Protein AF-A0A9D7RTD5-F1 (afdb_monomer)

Foldseek 3Di:
DPPPPPPPPPVVVVLVVLLVLLVCCLVVVPPDLCLDPSVVVSLVSLVVVFPDCPLSVQLVVCNVVVDSVSSLSSSVVSCVRVVNPPPVDPPPD

Structure (mmCIF, N/CA/C/O backbone):
data_AF-A0A9D7RTD5-F1
#
_entry.id   AF-A0A9D7RTD5-F1
#
loop_
_atom_site.group_PDB
_atom_site.id
_atom_site.type_symbol
_atom_site.label_atom_id
_atom_site.label_alt_id
_atom_site.label_comp_id
_atom_site.label_asym_id
_atom_site.label_entity_id
_atom_site.label_seq_id
_atom_site.pdbx_PDB_ins_code
_atom_site.Cartn_x
_atom_site.Cartn_y
_atom_site.Cartn_z
_atom_site.occupancy
_atom_site.B_iso_or_equiv
_atom_site.auth_seq_id
_atom_site.auth_comp_id
_atom_site.auth_asym_id
_atom_site.auth_atom_id
_atom_site.pdbx_PDB_model_num
ATOM 1 N N . MET A 1 1 ? 2.382 -21.807 37.342 1.00 38.59 1 MET A N 1
ATOM 2 C CA . MET A 1 1 ? 1.317 -21.061 36.643 1.00 38.59 1 MET A CA 1
ATOM 3 C C . MET A 1 1 ? 1.991 -20.100 35.682 1.00 38.59 1 MET A C 1
ATOM 5 O O . MET A 1 1 ? 2.577 -19.123 36.128 1.00 38.59 1 MET A O 1
ATOM 9 N N . TRP A 1 2 ? 2.029 -20.435 34.394 1.00 46.03 2 TRP A N 1
ATOM 10 C CA . TRP A 1 2 ? 2.635 -19.595 33.359 1.00 46.03 2 TRP A CA 1
ATOM 11 C C . TRP A 1 2 ? 1.543 -18.663 32.838 1.00 46.03 2 TRP A C 1
ATOM 13 O O . TRP A 1 2 ? 0.823 -18.990 31.899 1.00 46.03 2 TRP A O 1
ATOM 23 N N . ASN A 1 3 ? 1.367 -17.521 33.500 1.00 42.12 3 ASN A N 1
ATOM 24 C CA . ASN A 1 3 ? 0.572 -16.436 32.938 1.00 42.12 3 ASN A CA 1
ATOM 25 C C . ASN A 1 3 ? 1.416 -15.752 31.860 1.00 42.12 3 ASN A C 1
ATOM 27 O O . ASN A 1 3 ? 1.976 -14.680 32.076 1.00 42.12 3 ASN A O 1
ATOM 31 N N . THR A 1 4 ? 1.524 -16.382 30.692 1.00 46.97 4 THR A N 1
ATOM 32 C CA . THR A 1 4 ? 1.954 -15.684 29.483 1.00 46.97 4 THR A CA 1
ATOM 33 C C . THR A 1 4 ? 0.750 -14.889 29.003 1.00 46.97 4 THR A C 1
ATOM 35 O O . THR A 1 4 ? 0.026 -15.314 28.109 1.00 46.97 4 THR A O 1
ATOM 38 N N . THR A 1 5 ? 0.469 -13.767 29.668 1.00 50.53 5 THR A N 1
ATOM 39 C CA . THR A 1 5 ? -0.490 -12.781 29.172 1.00 50.53 5 THR A CA 1
ATOM 40 C C . THR A 1 5 ? -0.036 -12.432 27.756 1.00 50.53 5 THR A C 1
ATOM 42 O O . THR A 1 5 ? 1.088 -11.936 27.619 1.00 50.53 5 THR A O 1
ATOM 45 N N . PRO A 1 6 ? -0.816 -12.725 26.700 1.00 52.62 6 PRO A N 1
ATOM 46 C CA . PRO A 1 6 ? -0.452 -12.298 25.363 1.00 52.62 6 PRO A CA 1
ATOM 47 C C . PRO A 1 6 ? -0.411 -10.778 25.424 1.00 52.62 6 PRO A C 1
ATOM 49 O O . PRO A 1 6 ? -1.446 -10.130 25.581 1.00 52.62 6 PRO A O 1
ATOM 52 N N . LYS A 1 7 ? 0.801 -10.207 25.420 1.00 53.59 7 LYS A N 1
ATOM 53 C CA . LYS A 1 7 ? 0.970 -8.765 25.274 1.00 53.59 7 LYS A CA 1
ATOM 54 C C . LYS A 1 7 ? 0.161 -8.404 24.030 1.00 53.59 7 LYS A C 1
ATOM 56 O O . LYS A 1 7 ? 0.448 -8.982 22.981 1.00 53.59 7 LYS A O 1
ATOM 61 N N . PRO A 1 8 ? -0.871 -7.550 24.1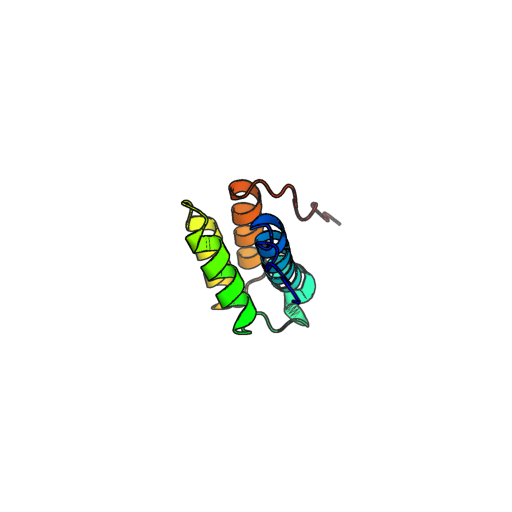32 1.00 51.34 8 PRO A N 1
ATOM 62 C CA . PRO A 1 8 ? -1.573 -7.099 22.948 1.00 51.34 8 PRO A CA 1
ATOM 63 C C . PRO A 1 8 ? -0.511 -6.427 22.092 1.00 51.34 8 PRO A C 1
ATOM 65 O O . PRO A 1 8 ? 0.056 -5.415 22.505 1.00 51.34 8 PRO A O 1
ATOM 68 N N . VAL A 1 9 ? -0.162 -7.059 20.971 1.00 55.53 9 VAL A N 1
ATOM 69 C CA . VAL A 1 9 ? 0.798 -6.494 20.029 1.00 55.53 9 VAL A CA 1
ATOM 70 C C . VAL A 1 9 ? 0.230 -5.124 19.681 1.00 55.53 9 VAL A C 1
ATOM 72 O O . VAL A 1 9 ? -0.930 -5.049 19.250 1.00 55.53 9 VAL A O 1
ATOM 75 N N . PRO A 1 10 ? 0.936 -4.028 19.989 1.00 62.00 10 PRO A N 1
ATOM 76 C CA . PRO A 1 10 ? 0.390 -2.710 19.753 1.00 62.00 10 PRO A CA 1
ATOM 77 C C . PRO A 1 10 ? 0.093 -2.622 18.259 1.00 62.00 10 PRO A C 1
ATOM 79 O O . PRO A 1 10 ? 0.955 -2.903 17.433 1.00 62.00 10 PRO A O 1
ATOM 82 N N . ARG A 1 11 ? -1.145 -2.250 17.908 1.00 66.56 11 ARG A N 1
ATOM 83 C CA . ARG A 1 11 ? -1.617 -2.127 16.511 1.00 66.56 11 ARG A CA 1
ATOM 84 C C . ARG A 1 11 ? -0.632 -1.378 15.608 1.00 66.56 11 ARG A C 1
ATOM 86 O O . ARG A 1 11 ? -0.573 -1.630 14.414 1.00 66.56 11 ARG A O 1
ATOM 93 N N . ARG A 1 12 ? 0.160 -0.487 16.202 1.00 69.56 12 ARG A N 1
ATOM 94 C CA . ARG A 1 12 ? 1.249 0.233 15.555 1.00 69.56 12 ARG A CA 1
ATOM 95 C C . ARG A 1 12 ? 2.328 -0.686 14.966 1.00 69.56 12 ARG A C 1
ATOM 97 O O . ARG A 1 12 ? 2.602 -0.535 13.788 1.00 69.56 12 ARG A O 1
ATOM 104 N N . GLU A 1 13 ? 2.835 -1.676 15.705 1.00 72.50 13 GLU A N 1
ATOM 105 C CA . GLU A 1 13 ? 3.850 -2.623 15.199 1.00 72.50 13 GLU A CA 1
ATOM 106 C C . GLU A 1 13 ? 3.310 -3.468 14.034 1.00 72.50 13 GLU A C 1
ATOM 108 O O . GLU A 1 13 ? 4.015 -3.740 13.065 1.00 72.50 13 GLU A O 1
ATOM 113 N N . ILE A 1 14 ? 2.029 -3.848 14.095 1.00 77.62 14 ILE A N 1
ATOM 114 C CA . ILE A 1 14 ? 1.352 -4.572 13.009 1.00 77.62 14 ILE A CA 1
ATOM 115 C C . ILE A 1 14 ? 1.253 -3.686 11.759 1.00 77.62 14 ILE A C 1
ATOM 117 O O . ILE A 1 14 ? 1.535 -4.133 10.648 1.00 77.62 14 ILE A O 1
ATOM 121 N N . ASN A 1 15 ? 0.890 -2.415 11.937 1.00 81.31 15 ASN A N 1
ATOM 122 C CA . ASN A 1 15 ? 0.793 -1.462 10.835 1.00 81.31 15 ASN A CA 1
ATOM 123 C C . ASN A 1 15 ? 2.166 -1.141 10.237 1.00 81.31 15 ASN A C 1
ATOM 125 O O . ASN A 1 15 ? 2.270 -1.040 9.021 1.00 81.31 15 ASN A O 1
ATOM 129 N N . GLU A 1 16 ? 3.212 -1.041 11.060 1.00 81.62 16 GLU A N 1
ATOM 130 C CA . GLU A 1 16 ? 4.602 -0.887 10.615 1.00 81.62 16 GLU A CA 1
ATOM 131 C C . GLU A 1 16 ? 5.056 -2.089 9.784 1.00 81.62 16 GLU A C 1
ATOM 133 O O . GLU A 1 16 ? 5.639 -1.916 8.716 1.00 81.62 16 GLU A O 1
ATOM 138 N N . HIS A 1 17 ? 4.723 -3.307 10.219 1.00 84.50 17 HIS A N 1
ATOM 139 C CA . HIS A 1 17 ? 5.023 -4.521 9.466 1.00 84.50 17 HIS A CA 1
ATOM 140 C C . HIS A 1 17 ? 4.329 -4.535 8.095 1.00 84.50 17 HIS A C 1
ATOM 142 O O . HIS A 1 17 ? 4.973 -4.784 7.076 1.00 84.50 17 HIS A O 1
ATOM 148 N N . TYR A 1 18 ? 3.033 -4.214 8.045 1.00 85.94 18 TYR A N 1
ATOM 149 C CA . TYR A 1 18 ? 2.291 -4.165 6.784 1.00 85.94 18 TYR A CA 1
ATOM 150 C C . TYR A 1 18 ? 2.733 -3.014 5.874 1.00 85.94 18 TYR A C 1
ATOM 152 O O . TYR A 1 18 ? 2.841 -3.210 4.665 1.00 85.94 18 TYR A O 1
ATOM 160 N N . MET A 1 19 ? 3.049 -1.841 6.431 1.00 84.75 19 MET A N 1
ATOM 161 C CA . MET A 1 19 ? 3.655 -0.741 5.675 1.00 84.75 19 MET A CA 1
ATOM 162 C C . MET A 1 19 ? 5.004 -1.163 5.086 1.00 84.75 19 MET A C 1
ATOM 164 O O . MET A 1 19 ? 5.251 -0.887 3.918 1.00 84.75 19 MET A O 1
ATOM 168 N N . GLY A 1 20 ? 5.828 -1.898 5.840 1.00 85.06 20 GLY A N 1
ATOM 169 C CA . GLY A 1 20 ? 7.089 -2.458 5.353 1.00 85.06 20 GLY A CA 1
ATOM 170 C C . GLY A 1 20 ? 6.906 -3.400 4.161 1.00 85.06 20 GLY A C 1
ATOM 171 O O . GLY A 1 20 ? 7.638 -3.286 3.184 1.00 85.06 20 GLY A O 1
ATOM 172 N N . ILE A 1 21 ? 5.885 -4.263 4.184 1.00 86.19 21 ILE A N 1
ATOM 173 C CA . ILE A 1 21 ? 5.547 -5.141 3.048 1.00 86.19 21 ILE A CA 1
ATOM 174 C C . ILE A 1 21 ? 5.148 -4.321 1.815 1.00 86.19 21 ILE A C 1
ATOM 176 O O . ILE A 1 21 ? 5.626 -4.594 0.714 1.00 86.19 21 ILE A O 1
ATOM 180 N N . LEU A 1 22 ? 4.288 -3.308 1.982 1.00 85.62 22 LEU A N 1
ATOM 181 C CA . LEU A 1 22 ? 3.895 -2.437 0.870 1.00 85.62 22 LEU A CA 1
ATOM 182 C C . LEU A 1 22 ? 5.092 -1.656 0.318 1.00 85.62 22 LEU A C 1
ATOM 184 O O . LEU A 1 22 ? 5.215 -1.512 -0.894 1.00 85.62 22 LEU A O 1
ATOM 188 N N . ARG A 1 23 ? 5.986 -1.191 1.194 1.00 85.75 23 ARG A N 1
ATOM 189 C CA . ARG A 1 23 ? 7.221 -0.504 0.823 1.00 85.75 23 ARG A CA 1
ATOM 190 C C . ARG A 1 23 ? 8.138 -1.409 0.009 1.00 85.75 23 ARG A C 1
ATOM 192 O O . ARG A 1 23 ? 8.576 -0.996 -1.057 1.00 85.75 23 ARG A O 1
ATOM 199 N N . GLN A 1 24 ? 8.364 -2.642 0.462 1.00 84.25 24 GLN A N 1
ATOM 200 C CA . GLN A 1 24 ? 9.166 -3.630 -0.263 1.00 84.25 24 GLN A CA 1
ATOM 201 C C . GLN A 1 24 ? 8.569 -3.929 -1.641 1.00 84.25 24 GLN A C 1
ATOM 203 O O . GLN A 1 24 ? 9.295 -3.979 -2.624 1.00 84.25 24 GLN A O 1
ATOM 208 N N . 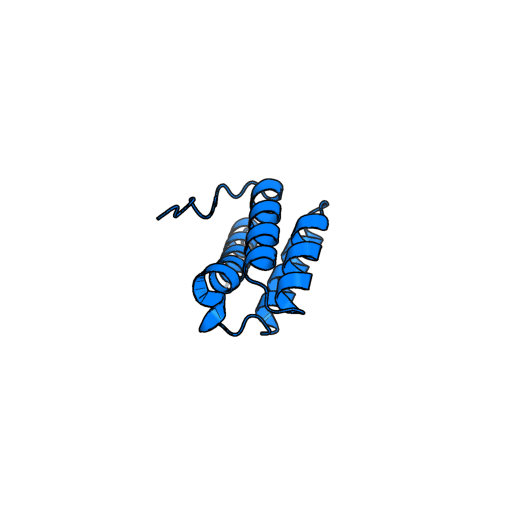ALA A 1 25 ? 7.240 -4.039 -1.736 1.00 83.06 25 ALA A N 1
ATOM 209 C CA . ALA A 1 25 ? 6.557 -4.224 -3.014 1.00 83.06 25 ALA A CA 1
ATOM 210 C C . ALA A 1 25 ? 6.732 -3.032 -3.974 1.00 83.06 25 ALA A C 1
ATOM 212 O O . ALA A 1 25 ? 6.680 -3.212 -5.188 1.00 83.06 25 ALA A O 1
ATOM 213 N N . VAL A 1 26 ? 6.936 -1.820 -3.449 1.00 83.56 26 VAL A N 1
ATOM 214 C CA . VAL A 1 26 ? 7.277 -0.641 -4.253 1.00 83.56 26 VAL A CA 1
ATOM 215 C C . VAL A 1 26 ? 8.767 -0.671 -4.600 1.00 83.56 26 VAL A C 1
ATOM 217 O O . VAL A 1 26 ? 9.099 -0.790 -5.773 1.00 83.56 26 VAL A O 1
ATOM 220 N N . GLU A 1 27 ? 9.662 -0.594 -3.611 1.00 82.25 27 GLU A N 1
ATOM 221 C CA . GLU A 1 27 ? 11.119 -0.477 -3.812 1.00 82.25 27 GLU A CA 1
ATOM 222 C C . GLU A 1 27 ? 11.704 -1.627 -4.640 1.00 82.25 27 GLU A C 1
ATOM 224 O O . GLU A 1 27 ? 12.585 -1.402 -5.465 1.00 82.25 27 GLU A O 1
ATOM 229 N N . ASP A 1 28 ? 11.171 -2.832 -4.464 1.00 76.50 28 ASP A N 1
ATOM 230 C CA . ASP A 1 28 ? 11.698 -4.061 -5.041 1.00 76.50 28 ASP A CA 1
ATOM 231 C C . ASP A 1 28 ? 10.719 -4.671 -6.061 1.00 76.50 28 ASP A C 1
ATOM 233 O O . ASP A 1 28 ? 10.685 -5.873 -6.266 1.00 76.50 28 ASP A O 1
ATOM 237 N N . CYS A 1 29 ? 9.912 -3.853 -6.748 1.00 67.38 29 CYS A N 1
ATOM 238 C CA . CYS A 1 29 ? 8.846 -4.297 -7.667 1.00 67.38 29 CYS A CA 1
ATOM 239 C C . CYS A 1 29 ? 9.292 -5.289 -8.776 1.00 67.38 29 CYS A C 1
ATOM 241 O O . CYS A 1 29 ? 8.448 -5.914 -9.423 1.00 67.38 29 CYS A O 1
ATOM 243 N N . HIS A 1 30 ? 10.597 -5.404 -9.042 1.00 65.25 30 HIS A N 1
ATOM 244 C CA . HIS A 1 30 ? 11.172 -6.259 -10.083 1.00 65.25 30 HIS A CA 1
ATOM 245 C C . HIS A 1 30 ? 11.670 -7.626 -9.571 1.00 65.25 30 HIS A C 1
ATOM 247 O O . HIS A 1 30 ? 11.692 -8.583 -10.344 1.00 65.25 30 HIS A O 1
ATOM 253 N N . GLU A 1 31 ? 12.066 -7.719 -8.299 1.00 62.78 31 GLU A N 1
ATOM 254 C CA . GLU A 1 31 ? 12.576 -8.943 -7.653 1.00 62.78 31 GLU A CA 1
ATOM 255 C C . GLU A 1 31 ? 11.574 -9.494 -6.622 1.00 62.78 31 GLU A C 1
ATOM 257 O O . GLU A 1 31 ? 11.428 -10.709 -6.461 1.00 62.78 31 GLU A O 1
ATOM 262 N N . PHE A 1 32 ? 10.799 -8.613 -5.997 1.00 68.06 32 PHE A N 1
ATOM 263 C CA . PHE A 1 32 ? 9.694 -8.929 -5.117 1.00 68.06 32 PHE A CA 1
ATOM 264 C C . PHE A 1 32 ? 8.429 -9.219 -5.917 1.00 68.06 32 PHE A C 1
ATOM 266 O O . PHE A 1 32 ? 7.898 -8.372 -6.637 1.00 68.06 32 PHE A O 1
ATOM 273 N N . ASP A 1 33 ? 7.900 -10.430 -5.755 1.00 69.88 33 ASP A N 1
ATOM 274 C CA . ASP A 1 33 ? 6.638 -10.809 -6.378 1.00 69.88 33 ASP A CA 1
ATOM 275 C C . ASP A 1 33 ? 5.488 -10.035 -5.711 1.00 69.88 33 ASP A C 1
ATOM 277 O O . ASP A 1 33 ? 4.942 -10.417 -4.674 1.00 69.88 33 ASP A O 1
ATOM 281 N N . ILE A 1 34 ? 5.148 -8.892 -6.311 1.00 70.94 34 ILE A N 1
ATOM 282 C CA . ILE A 1 34 ? 4.113 -7.971 -5.834 1.00 70.94 34 ILE A CA 1
ATOM 283 C C . ILE A 1 34 ? 2.719 -8.616 -5.814 1.00 70.94 34 ILE A C 1
ATOM 285 O O . ILE A 1 34 ? 1.815 -8.127 -5.144 1.00 70.94 34 ILE A O 1
ATOM 289 N N . ARG A 1 35 ? 2.517 -9.732 -6.528 1.00 73.81 35 ARG A N 1
ATOM 290 C CA . ARG A 1 35 ? 1.234 -10.447 -6.586 1.00 73.81 35 ARG A CA 1
ATOM 291 C C . ARG A 1 35 ? 1.070 -11.463 -5.465 1.00 73.81 35 ARG A C 1
ATOM 293 O O . ARG A 1 35 ? 0.067 -12.179 -5.426 1.00 73.81 35 ARG A O 1
ATOM 300 N N . GLN A 1 36 ? 2.014 -11.522 -4.535 1.00 79.38 36 GLN A N 1
ATOM 301 C CA . GLN A 1 36 ? 1.898 -12.402 -3.393 1.00 79.38 36 GLN A CA 1
ATOM 302 C C . GLN A 1 36 ? 0.707 -12.038 -2.508 1.00 79.38 36 GLN A C 1
ATOM 304 O O . GLN A 1 36 ? 0.411 -10.873 -2.233 1.00 79.38 36 GLN A O 1
ATOM 309 N N . ALA A 1 37 ? 0.038 -13.078 -2.005 1.00 79.25 37 ALA A N 1
ATOM 310 C CA . ALA A 1 37 ? -1.141 -12.954 -1.153 1.00 79.25 37 ALA A CA 1
ATOM 311 C C . ALA A 1 37 ? -0.897 -12.069 0.082 1.00 79.2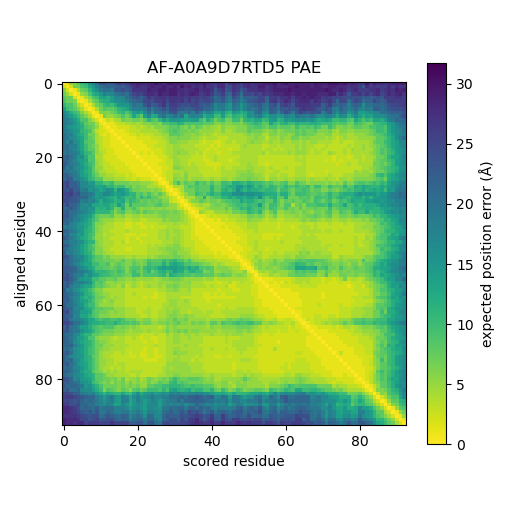5 37 ALA A C 1
ATOM 313 O O . ALA A 1 37 ? -1.810 -11.378 0.528 1.00 79.25 37 ALA A O 1
ATOM 314 N N . HIS A 1 38 ? 0.335 -12.027 0.597 1.00 82.31 38 HIS A N 1
ATOM 315 C CA . HIS A 1 38 ? 0.681 -11.189 1.742 1.00 82.31 38 HIS A CA 1
ATOM 316 C C . HIS A 1 38 ? 0.629 -9.681 1.437 1.00 82.31 38 HIS A C 1
ATOM 318 O O . HIS A 1 38 ? 0.336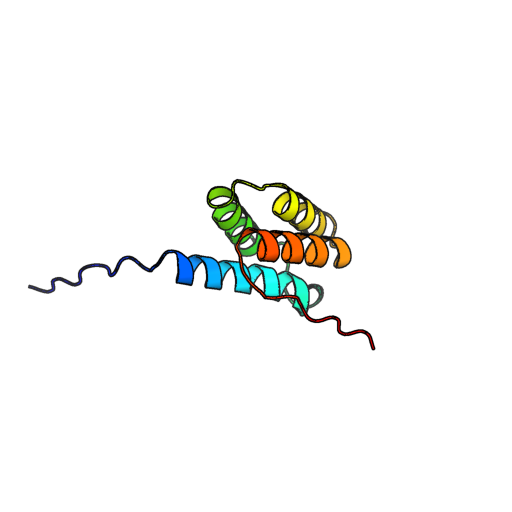 -8.910 2.345 1.00 82.31 38 HIS A O 1
ATOM 324 N N . VAL A 1 39 ? 0.848 -9.247 0.187 1.00 85.56 39 VAL A N 1
ATOM 325 C CA . VAL A 1 39 ? 0.752 -7.826 -0.203 1.00 85.56 39 VAL A CA 1
ATOM 326 C C . VAL A 1 39 ? -0.708 -7.393 -0.198 1.00 85.56 39 VAL A C 1
ATOM 328 O O . VAL A 1 39 ? -1.054 -6.362 0.374 1.00 85.56 39 VAL A O 1
ATOM 331 N N . TYR A 1 40 ? -1.585 -8.222 -0.767 1.00 85.19 40 TYR A N 1
ATOM 332 C CA . TYR A 1 40 ? -3.028 -7.995 -0.725 1.00 85.19 40 TYR A CA 1
ATOM 333 C C . TYR A 1 40 ? -3.572 -8.041 0.703 1.00 85.19 40 TYR A C 1
ATOM 335 O O . TYR A 1 40 ? -4.399 -7.209 1.057 1.00 85.19 40 TYR A O 1
ATOM 343 N N . GLN A 1 41 ? -3.081 -8.961 1.536 1.00 86.00 41 GLN A N 1
ATOM 344 C CA . GLN A 1 41 ? -3.464 -9.039 2.943 1.00 86.00 41 GLN A CA 1
ATOM 345 C C . GLN A 1 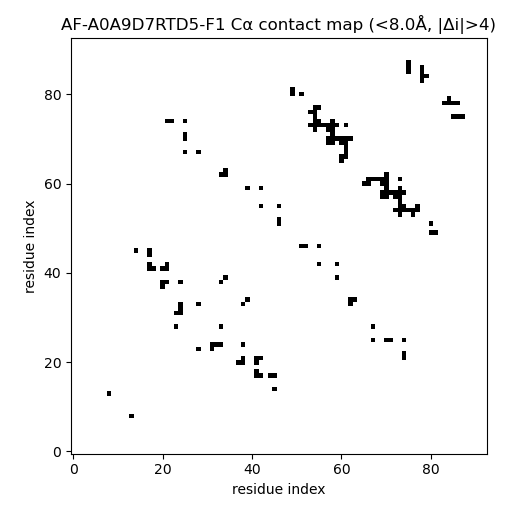41 ? -3.004 -7.804 3.730 1.00 86.00 41 GLN A C 1
ATOM 347 O O . GLN A 1 41 ? -3.778 -7.260 4.513 1.00 86.00 41 GLN A O 1
ATOM 352 N N . ALA A 1 42 ? -1.778 -7.325 3.496 1.00 86.69 42 ALA A N 1
ATOM 353 C CA . ALA A 1 42 ? -1.281 -6.085 4.087 1.00 86.69 42 ALA A CA 1
ATOM 354 C C . ALA A 1 42 ? -2.154 -4.890 3.687 1.00 86.69 42 ALA A C 1
ATOM 356 O O . ALA A 1 42 ? -2.523 -4.073 4.530 1.00 86.69 42 ALA A O 1
ATOM 357 N N . LEU A 1 43 ? -2.524 -4.824 2.407 1.00 87.25 43 LEU A N 1
ATOM 358 C CA . LEU A 1 43 ? -3.394 -3.788 1.872 1.00 87.25 43 LEU A CA 1
ATOM 359 C C . LEU A 1 43 ? -4.777 -3.800 2.539 1.00 87.25 43 LEU A C 1
ATOM 361 O O . LEU A 1 43 ? -5.256 -2.748 2.950 1.00 87.25 43 LEU A O 1
ATOM 365 N N . ASP A 1 44 ? -5.392 -4.977 2.666 1.00 87.19 44 ASP A N 1
ATOM 366 C CA . ASP A 1 44 ? -6.727 -5.151 3.246 1.00 87.19 44 ASP A CA 1
ATOM 367 C C . ASP A 1 44 ? -6.735 -4.789 4.741 1.00 87.19 44 ASP A C 1
ATOM 369 O O . ASP A 1 44 ? -7.510 -3.932 5.162 1.00 87.19 44 ASP A O 1
ATOM 373 N N . CYS A 1 45 ? -5.769 -5.301 5.516 1.00 85.81 45 CYS A N 1
ATOM 374 C CA . CYS A 1 45 ? -5.620 -4.972 6.938 1.00 85.81 45 CYS A CA 1
ATOM 375 C C . CYS A 1 45 ? -5.400 -3.473 7.192 1.00 85.81 45 CYS A C 1
ATOM 377 O O . CYS A 1 45 ? -5.877 -2.925 8.191 1.00 85.81 45 CYS A O 1
ATOM 379 N N . LEU A 1 46 ? -4.648 -2.794 6.323 1.00 83.56 46 LEU A N 1
ATOM 380 C CA . LEU A 1 46 ? -4.431 -1.352 6.427 1.00 83.56 46 LEU A CA 1
ATOM 381 C C . LEU A 1 46 ? -5.670 -0.564 5.962 1.00 83.56 46 LEU A C 1
ATOM 383 O O . LEU A 1 46 ? -5.992 0.471 6.550 1.00 83.56 46 LEU A O 1
ATOM 387 N N . GLN A 1 47 ? -6.398 -1.056 4.957 1.00 85.69 47 GLN A N 1
ATOM 388 C CA . GLN A 1 47 ? -7.636 -0.445 4.477 1.00 85.69 47 GLN A CA 1
ATOM 389 C C . GLN A 1 47 ? -8.754 -0.527 5.522 1.00 85.69 47 GLN A C 1
ATOM 391 O O . GLN A 1 47 ? -9.442 0.466 5.733 1.00 85.69 47 GLN A O 1
ATOM 396 N N . GLU A 1 48 ? -8.915 -1.650 6.225 1.00 83.38 48 GLU A N 1
ATOM 397 C CA . GLU A 1 48 ? -9.906 -1.791 7.306 1.00 83.38 48 GLU A CA 1
ATOM 398 C C . GLU A 1 48 ? -9.705 -0.766 8.436 1.00 83.38 48 GLU A C 1
ATOM 400 O O . GLU A 1 48 ? -10.654 -0.358 9.106 1.00 83.38 48 GLU A O 1
ATOM 405 N N . GLN A 1 49 ? -8.464 -0.321 8.638 1.00 76.31 49 GLN A N 1
ATOM 406 C CA . GLN A 1 49 ? -8.101 0.658 9.663 1.00 76.31 49 GLN A CA 1
ATOM 407 C C . GLN A 1 49 ? -8.163 2.108 9.169 1.00 76.31 49 GLN A C 1
ATOM 409 O O . GLN A 1 49 ? -8.060 3.033 9.977 1.00 76.31 49 GLN A O 1
ATOM 414 N N . SER A 1 50 ? -8.327 2.322 7.863 1.00 72.81 50 SER A N 1
ATOM 415 C CA . SER A 1 50 ? -8.300 3.643 7.246 1.00 72.81 50 SER A CA 1
ATOM 416 C C . SER A 1 50 ? -9.647 3.983 6.622 1.00 72.81 50 SER A C 1
ATOM 418 O O . SER A 1 50 ? -10.170 3.280 5.767 1.00 72.81 50 SER A O 1
ATOM 420 N N . THR A 1 51 ? -10.203 5.139 6.974 1.00 73.62 51 THR A N 1
ATOM 421 C CA . THR A 1 51 ? -11.431 5.652 6.342 1.00 73.62 51 THR A CA 1
ATOM 422 C C . THR A 1 51 ? -11.212 6.131 4.906 1.00 73.62 51 THR A C 1
ATOM 424 O O . THR A 1 51 ? -12.170 6.462 4.208 1.00 73.62 51 THR A O 1
ATOM 427 N N . LYS A 1 52 ? -9.957 6.184 4.444 1.00 76.62 52 LYS A N 1
ATOM 428 C CA . LYS A 1 52 ? -9.584 6.696 3.127 1.00 76.62 52 LYS A CA 1
ATOM 429 C C . LYS A 1 52 ? -9.126 5.556 2.226 1.00 76.62 52 LYS A C 1
ATOM 431 O O . LYS A 1 52 ? -7.979 5.135 2.277 1.00 76.62 52 LYS A O 1
ATOM 436 N N . SER A 1 53 ? -10.014 5.107 1.347 1.00 81.88 53 SER A N 1
ATOM 437 C CA . SER A 1 53 ? -9.800 3.970 0.439 1.00 81.88 53 SER A CA 1
ATOM 438 C C . SER A 1 53 ? -9.054 4.311 -0.860 1.00 81.88 53 SER A C 1
ATOM 440 O O . SER A 1 53 ? -8.673 3.409 -1.609 1.00 81.88 53 SER A O 1
ATOM 442 N N . TRP A 1 54 ? -8.833 5.597 -1.160 1.00 85.56 54 TRP A N 1
ATOM 443 C CA . TRP A 1 54 ? -8.308 6.008 -2.467 1.00 85.56 54 TRP A CA 1
ATOM 444 C C . TRP A 1 54 ? -6.868 5.533 -2.711 1.00 85.56 54 TRP A C 1
ATOM 446 O O . TRP A 1 54 ? -6.610 4.910 -3.739 1.00 85.56 54 TRP A O 1
ATOM 456 N N . GLY A 1 55 ? -5.958 5.723 -1.746 1.00 86.12 55 GLY A N 1
ATOM 457 C CA . GLY A 1 55 ? -4.570 5.246 -1.849 1.00 86.12 55 GLY A CA 1
ATOM 458 C C . GLY A 1 55 ? -4.473 3.727 -2.036 1.00 86.12 55 GLY A C 1
ATOM 459 O O . GLY A 1 55 ? -3.749 3.257 -2.911 1.00 86.12 55 GLY A O 1
ATOM 460 N N . PHE A 1 56 ? -5.295 2.966 -1.307 1.00 88.00 56 PHE A N 1
ATOM 461 C CA . PHE A 1 56 ? -5.392 1.506 -1.439 1.00 88.00 56 PHE A CA 1
ATOM 462 C C . PHE A 1 56 ? -5.913 1.076 -2.810 1.00 88.00 56 PHE A C 1
ATOM 464 O O . PHE A 1 56 ? -5.388 0.145 -3.411 1.00 88.00 56 PHE A O 1
ATOM 471 N N . THR A 1 57 ? -6.901 1.790 -3.352 1.00 89.56 57 THR A N 1
ATOM 472 C CA . THR A 1 57 ? -7.436 1.512 -4.692 1.00 89.56 57 THR A CA 1
ATOM 473 C C . THR A 1 57 ? -6.383 1.749 -5.777 1.00 89.56 57 THR A C 1
ATOM 475 O O . THR A 1 57 ? -6.262 0.949 -6.706 1.00 89.56 57 THR A O 1
ATOM 478 N N . VAL A 1 58 ? -5.611 2.834 -5.662 1.00 89.69 58 VAL A N 1
ATOM 479 C CA . VAL A 1 58 ? -4.519 3.154 -6.595 1.00 89.69 58 VAL A CA 1
ATOM 480 C C . VAL A 1 58 ? -3.416 2.097 -6.511 1.00 89.69 58 VAL A C 1
ATOM 482 O O . VAL A 1 58 ? -3.014 1.563 -7.544 1.00 89.69 58 VAL A O 1
ATOM 485 N N . PHE A 1 59 ? -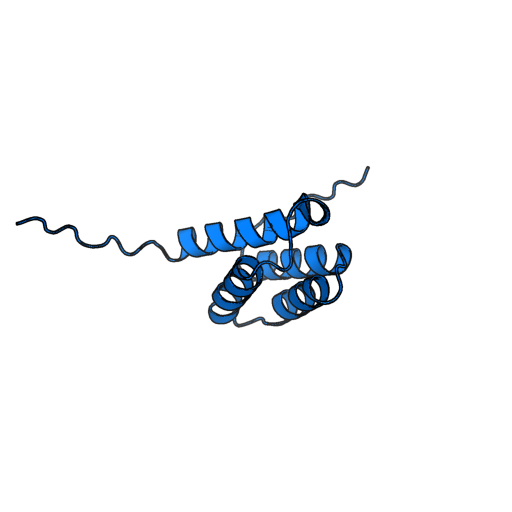3.003 1.721 -5.299 1.00 89.25 59 PHE A N 1
ATOM 486 C CA . PHE A 1 59 ? -1.997 0.680 -5.090 1.00 89.25 59 PHE A CA 1
ATOM 487 C C . PHE A 1 59 ? -2.450 -0.665 -5.670 1.00 89.25 59 PHE A C 1
ATOM 489 O O . PHE A 1 59 ? -1.730 -1.292 -6.438 1.00 89.25 59 PHE A O 1
ATOM 496 N N . ARG A 1 60 ? -3.691 -1.082 -5.387 1.00 88.81 60 ARG A N 1
ATOM 497 C CA . ARG A 1 60 ? -4.262 -2.332 -5.904 1.00 88.81 60 ARG A CA 1
ATOM 498 C C . ARG A 1 60 ? -4.277 -2.379 -7.431 1.00 88.81 60 ARG A C 1
ATOM 500 O O . ARG A 1 60 ? -3.925 -3.407 -8.003 1.00 88.81 60 ARG A O 1
ATOM 507 N N . ARG A 1 61 ? -4.600 -1.263 -8.094 1.00 88.31 61 ARG A N 1
ATOM 508 C CA . ARG A 1 61 ? -4.501 -1.167 -9.559 1.00 88.31 61 ARG A CA 1
ATOM 509 C C . ARG A 1 61 ? -3.075 -1.377 -10.060 1.00 88.31 61 ARG A C 1
ATOM 511 O O . ARG A 1 61 ? -2.918 -2.029 -11.088 1.00 88.31 61 ARG A O 1
ATOM 518 N N . GLY A 1 62 ? -2.079 -0.859 -9.341 1.00 86.81 62 GLY A N 1
ATOM 519 C CA . GLY A 1 62 ? -0.659 -1.085 -9.618 1.00 86.81 62 GLY A CA 1
ATOM 520 C C . GLY A 1 62 ? -0.204 -2.535 -9.400 1.00 86.81 62 GLY A C 1
ATOM 521 O O . GLY A 1 62 ? 0.768 -2.962 -10.007 1.00 86.81 62 GLY A O 1
ATOM 522 N N . LEU A 1 63 ? -0.914 -3.321 -8.581 1.00 85.00 63 LEU A N 1
ATOM 523 C CA . LEU A 1 63 ? -0.662 -4.762 -8.426 1.00 85.00 63 LEU A CA 1
ATOM 524 C C . LEU A 1 63 ? -1.299 -5.579 -9.561 1.00 85.00 63 LEU A C 1
ATOM 526 O O . LEU A 1 63 ? -0.697 -6.507 -10.108 1.00 85.00 63 LEU A O 1
ATOM 530 N N . GLU A 1 64 ? -2.540 -5.239 -9.924 1.00 85.88 64 GLU A N 1
ATOM 531 C CA . GLU A 1 64 ? -3.277 -5.892 -11.012 1.00 85.88 64 GLU A CA 1
ATOM 532 C C . GLU A 1 64 ? -2.598 -5.638 -12.363 1.00 85.88 64 GLU A C 1
ATOM 534 O O . GLU A 1 64 ? -2.350 -6.569 -13.140 1.00 85.88 64 GLU A O 1
ATOM 539 N N . ARG A 1 65 ? -2.248 -4.375 -12.615 1.00 84.50 65 ARG A N 1
ATOM 540 C CA . ARG A 1 65 ? -1.429 -3.936 -13.742 1.00 84.50 65 ARG A CA 1
ATOM 541 C C . ARG A 1 65 ? -0.085 -3.517 -13.154 1.00 84.50 65 ARG A C 1
ATOM 543 O O . ARG A 1 65 ? -0.072 -2.421 -12.610 1.00 84.50 65 ARG A O 1
ATOM 550 N N . PRO A 1 66 ? 0.971 -4.355 -13.230 1.00 77.38 66 PRO A N 1
ATOM 551 C CA . PRO A 1 66 ? 2.277 -4.105 -12.611 1.00 77.38 66 PRO A CA 1
ATOM 552 C C . PRO A 1 66 ? 2.851 -2.776 -13.109 1.00 77.38 66 PRO A C 1
ATOM 554 O O . PRO A 1 66 ? 3.530 -2.712 -14.130 1.00 77.38 66 PRO A O 1
ATOM 557 N N . ASP A 1 67 ? 2.490 -1.707 -12.410 1.00 84.81 67 ASP A N 1
ATOM 558 C CA . ASP A 1 67 ? 2.751 -0.325 -12.771 1.00 84.81 67 ASP A CA 1
ATOM 559 C C . ASP A 1 67 ? 3.322 0.352 -11.535 1.00 84.81 67 ASP A C 1
ATOM 561 O O . ASP A 1 67 ? 2.626 0.676 -10.567 1.00 84.81 67 ASP A O 1
ATOM 565 N N . TYR A 1 68 ? 4.638 0.510 -11.569 1.00 82.69 68 TYR A N 1
ATOM 566 C CA . TYR A 1 68 ? 5.409 1.040 -10.460 1.00 82.69 68 TYR A CA 1
ATOM 567 C C . TYR A 1 68 ? 4.987 2.466 -10.082 1.00 82.69 68 TYR A C 1
ATOM 569 O O . TYR A 1 68 ? 4.981 2.817 -8.901 1.00 82.69 68 TYR A O 1
ATOM 577 N N . ALA A 1 69 ? 4.578 3.283 -11.058 1.00 85.81 69 ALA A N 1
ATOM 578 C CA . ALA A 1 69 ? 4.124 4.641 -10.787 1.00 85.81 69 ALA A CA 1
ATOM 579 C C . ALA A 1 69 ? 2.832 4.629 -9.958 1.00 85.81 69 ALA A C 1
ATOM 581 O O . ALA A 1 69 ? 2.726 5.376 -8.983 1.00 85.81 69 ALA A O 1
ATOM 582 N N . LEU A 1 70 ? 1.889 3.736 -10.282 1.00 88.31 70 LEU A N 1
ATOM 583 C CA . LEU A 1 70 ? 0.664 3.549 -9.500 1.00 88.31 70 LEU A CA 1
ATOM 584 C C . LEU A 1 70 ? 0.937 2.958 -8.112 1.00 88.31 70 LEU A C 1
ATOM 586 O O . LEU A 1 70 ? 0.345 3.420 -7.138 1.00 88.31 70 LEU A O 1
ATOM 590 N N . LEU A 1 71 ? 1.842 1.982 -7.989 1.00 86.62 71 LEU A N 1
ATOM 591 C CA . LEU A 1 71 ? 2.226 1.419 -6.688 1.00 86.62 71 LEU A CA 1
ATOM 592 C C . LEU A 1 71 ? 2.819 2.492 -5.773 1.00 86.62 71 LEU A C 1
ATOM 594 O O . LEU A 1 71 ? 2.358 2.675 -4.645 1.00 86.62 71 LEU A O 1
ATOM 598 N N . ARG A 1 72 ? 3.778 3.267 -6.285 1.00 86.44 72 ARG A N 1
ATOM 599 C CA . ARG A 1 72 ? 4.409 4.357 -5.540 1.00 86.44 72 ARG A CA 1
ATOM 600 C C . ARG A 1 72 ? 3.397 5.437 -5.166 1.00 86.44 72 ARG A C 1
ATOM 602 O O . ARG A 1 72 ? 3.341 5.836 -4.006 1.00 86.44 72 ARG A O 1
ATOM 609 N N . GLN A 1 73 ? 2.555 5.863 -6.109 1.00 89.06 73 GLN A N 1
ATOM 610 C CA . GLN A 1 73 ? 1.509 6.855 -5.851 1.00 89.06 73 GLN A CA 1
ATOM 611 C C . GLN A 1 73 ? 0.529 6.369 -4.775 1.00 89.06 73 GLN A C 1
ATOM 613 O O . GLN A 1 73 ? 0.235 7.104 -3.833 1.00 89.06 73 GLN A O 1
ATOM 618 N N . GLY A 1 74 ? 0.052 5.127 -4.888 1.00 88.81 74 GLY A N 1
ATOM 619 C CA . GLY A 1 74 ? -0.835 4.503 -3.911 1.00 88.81 74 GLY A CA 1
ATOM 620 C C . GLY A 1 74 ? -0.209 4.448 -2.520 1.00 88.81 74 GLY A C 1
ATOM 621 O O . GLY A 1 74 ? -0.843 4.860 -1.550 1.00 88.81 74 GLY A O 1
ATOM 622 N N . TYR A 1 75 ? 1.054 4.030 -2.429 1.00 87.56 75 TYR A N 1
ATOM 623 C CA . TYR A 1 75 ? 1.795 3.951 -1.171 1.00 87.56 75 TYR A CA 1
ATOM 624 C C . TYR A 1 75 ? 1.965 5.323 -0.519 1.00 87.56 75 TYR A C 1
ATOM 626 O O . TYR A 1 75 ? 1.625 5.483 0.650 1.00 87.56 75 TYR A O 1
ATOM 634 N N . THR A 1 76 ? 2.379 6.344 -1.278 1.00 87.31 76 THR A N 1
ATOM 635 C CA . THR A 1 76 ? 2.514 7.718 -0.768 1.00 87.31 76 THR A CA 1
ATOM 636 C C . THR A 1 76 ? 1.211 8.229 -0.154 1.00 87.31 76 THR A C 1
ATOM 638 O O . THR A 1 76 ? 1.223 8.851 0.907 1.00 87.31 76 THR A O 1
ATOM 641 N N . LEU A 1 77 ? 0.071 7.940 -0.782 1.00 87.81 77 LEU A N 1
ATOM 642 C CA . LEU A 1 77 ? -1.239 8.339 -0.267 1.00 87.81 77 LEU A CA 1
ATOM 643 C C . LEU A 1 77 ? -1.610 7.592 1.015 1.00 87.81 77 LEU A C 1
ATOM 645 O O . LEU A 1 77 ? -2.159 8.195 1.937 1.00 87.81 77 LEU A O 1
ATOM 649 N N . ILE A 1 78 ? -1.307 6.293 1.084 1.00 86.50 78 ILE A N 1
ATOM 650 C CA . ILE A 1 78 ? -1.524 5.483 2.288 1.00 86.50 78 ILE A CA 1
ATOM 651 C C . ILE A 1 78 ? -0.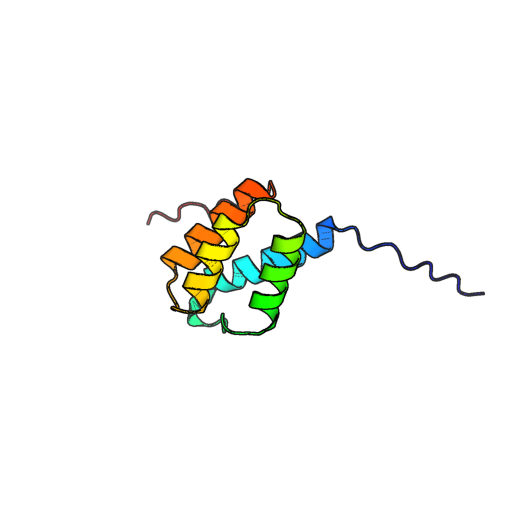666 6.029 3.439 1.00 86.50 78 ILE A C 1
ATOM 653 O O . ILE A 1 78 ? -1.202 6.266 4.523 1.00 86.50 78 ILE A O 1
ATOM 657 N N . CYS A 1 79 ? 0.614 6.321 3.192 1.00 83.81 79 CYS A N 1
ATOM 658 C CA . CYS A 1 79 ? 1.531 6.924 4.161 1.00 83.81 79 CYS A CA 1
ATOM 659 C C . CYS A 1 79 ? 1.017 8.271 4.688 1.00 83.81 79 CYS A C 1
ATOM 661 O O . CYS A 1 79 ? 0.839 8.431 5.898 1.00 83.81 79 CYS A O 1
ATOM 663 N N . GLN A 1 80 ? 0.657 9.199 3.793 1.00 82.88 80 GLN A N 1
ATOM 664 C CA . GLN A 1 80 ? 0.083 10.501 4.165 1.00 82.88 80 GLN A CA 1
ATOM 665 C C . GLN A 1 80 ? -1.190 10.370 5.008 1.00 82.88 80 GLN A C 1
ATOM 667 O O . GLN A 1 80 ? -1.466 11.204 5.868 1.00 82.88 80 GLN A O 1
ATOM 672 N N . HIS A 1 81 ? -2.012 9.353 4.747 1.00 80.25 81 HIS A N 1
ATOM 673 C CA . HIS A 1 81 ? -3.265 9.148 5.469 1.00 80.25 81 HIS A CA 1
ATOM 674 C C . HIS A 1 81 ? -3.087 8.472 6.820 1.00 80.25 81 HIS A C 1
ATOM 676 O O . HIS A 1 81 ? -3.820 8.799 7.751 1.00 80.25 81 HIS A O 1
ATOM 682 N N . MET A 1 82 ? -2.129 7.560 6.935 1.00 76.75 82 MET A N 1
ATOM 683 C CA . MET A 1 82 ? -1.822 6.884 8.190 1.00 76.75 82 MET A CA 1
ATOM 684 C C . MET A 1 82 ? -0.856 7.669 9.086 1.00 76.75 82 MET A C 1
ATOM 686 O O . MET A 1 8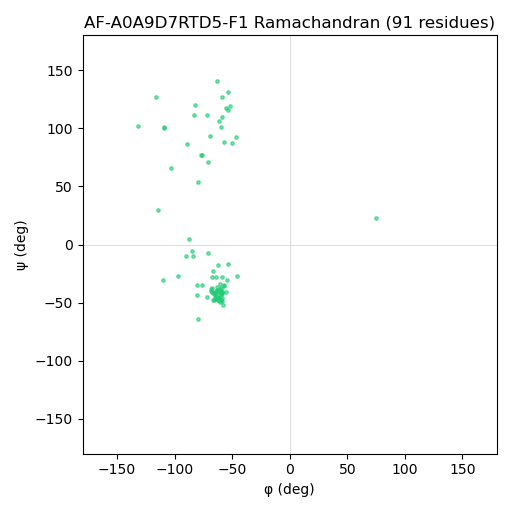2 ? -0.630 7.266 10.225 1.00 76.75 82 MET A O 1
ATOM 690 N N . GLY A 1 83 ? -0.314 8.792 8.604 1.00 74.56 83 GLY A N 1
ATOM 691 C CA . GLY A 1 83 ? 0.670 9.586 9.340 1.00 74.56 83 GLY A CA 1
ATOM 692 C C . GLY A 1 83 ? 2.059 8.946 9.364 1.00 74.56 83 GLY A C 1
ATOM 693 O O . GLY A 1 83 ? 2.843 9.238 10.263 1.00 74.56 83 GLY A O 1
ATOM 694 N N . TYR A 1 84 ? 2.356 8.072 8.398 1.00 69.81 84 TYR A N 1
ATOM 695 C CA . TYR A 1 84 ? 3.717 7.618 8.146 1.00 69.81 84 TYR A CA 1
ATOM 696 C C . TYR A 1 84 ? 4.400 8.655 7.261 1.00 69.81 84 TYR A C 1
ATOM 698 O O . TYR A 1 84 ? 4.045 8.818 6.095 1.00 69.81 84 TYR A O 1
ATOM 706 N N . ASP A 1 85 ? 5.383 9.357 7.818 1.00 59.44 85 ASP A N 1
ATOM 707 C CA . ASP A 1 85 ? 6.280 10.247 7.077 1.00 59.44 85 ASP A CA 1
ATOM 708 C C . ASP A 1 85 ? 7.368 9.410 6.381 1.00 59.44 85 ASP A C 1
ATOM 710 O O . ASP A 1 85 ? 8.559 9.578 6.595 1.00 59.44 85 ASP A O 1
ATOM 714 N N . ASP A 1 86 ? 6.951 8.418 5.594 1.00 55.91 86 ASP A N 1
ATOM 715 C CA . ASP A 1 86 ? 7.836 7.710 4.669 1.00 55.91 86 ASP A CA 1
ATOM 716 C C . ASP A 1 86 ? 7.528 8.265 3.280 1.00 55.91 86 ASP A C 1
ATOM 718 O O . ASP A 1 86 ? 6.956 7.625 2.394 1.00 55.91 86 ASP A O 1
ATOM 722 N N . ALA A 1 87 ? 7.841 9.551 3.114 1.00 52.34 87 ALA A N 1
ATOM 723 C CA . ALA A 1 87 ? 8.093 10.073 1.791 1.00 52.34 87 ALA A CA 1
ATOM 724 C C . ALA A 1 87 ? 9.267 9.244 1.268 1.00 52.34 87 ALA A C 1
ATOM 726 O O . ALA A 1 87 ? 10.396 9.459 1.699 1.00 52.34 87 ALA A O 1
ATOM 727 N N . LEU A 1 88 ? 8.983 8.258 0.405 1.00 55.84 88 LEU A N 1
ATOM 728 C CA . LEU A 1 88 ? 9.957 7.628 -0.487 1.00 55.84 88 LEU A CA 1
ATOM 729 C C . LEU A 1 88 ? 10.677 8.766 -1.199 1.00 55.84 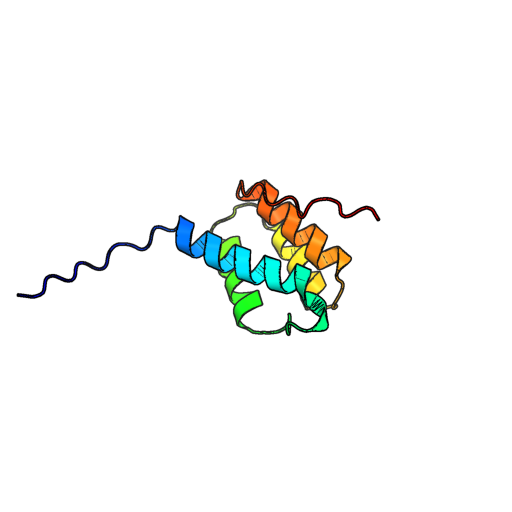88 LEU A C 1
ATOM 731 O O . LEU A 1 88 ? 10.203 9.264 -2.231 1.00 55.84 88 LEU A O 1
ATOM 735 N N . SER A 1 89 ? 11.734 9.235 -0.536 1.00 46.12 89 SER A N 1
ATOM 736 C CA . SER A 1 89 ? 12.357 10.521 -0.766 1.00 46.12 89 SER A CA 1
ATOM 737 C C . SER A 1 89 ? 12.683 10.581 -2.238 1.00 46.12 89 SER A C 1
ATOM 739 O O . SER A 1 89 ? 13.164 9.596 -2.801 1.00 46.12 89 SER A O 1
ATOM 741 N N . SER A 1 90 ? 12.303 11.683 -2.873 1.00 45.25 90 SER A N 1
ATOM 742 C CA . SER A 1 90 ? 12.589 11.976 -4.265 1.00 45.25 90 SER A CA 1
ATOM 743 C C . SER A 1 90 ? 14.063 11.702 -4.565 1.00 45.25 90 SER A C 1
ATOM 745 O O . SER A 1 90 ? 14.912 12.569 -4.398 1.00 45.25 90 SER A O 1
ATOM 747 N N . GLY A 1 91 ? 14.370 10.489 -5.020 1.00 44.91 91 GLY A N 1
ATOM 748 C CA . GLY A 1 91 ? 15.536 10.206 -5.835 1.00 44.91 91 GLY A CA 1
ATOM 749 C C . GLY A 1 91 ? 15.271 10.808 -7.205 1.00 44.91 91 GLY A C 1
ATOM 750 O O . GLY A 1 91 ? 14.956 10.085 -8.146 1.00 44.91 91 GLY A O 1
ATOM 751 N N . GLU A 1 92 ? 15.285 12.138 -7.283 1.00 40.00 92 GLU A N 1
ATOM 752 C CA . GLU A 1 92 ? 15.638 12.804 -8.528 1.00 40.00 92 GLU A CA 1
ATOM 753 C C . GLU A 1 92 ? 17.143 12.586 -8.699 1.00 40.00 92 GLU A C 1
ATOM 755 O O . GLU A 1 92 ? 17.944 13.022 -7.869 1.00 40.00 92 GLU A O 1
ATOM 760 N N . ALA A 1 93 ? 17.480 11.781 -9.706 1.00 35.88 93 ALA A N 1
ATOM 761 C CA . ALA A 1 93 ? 18.830 11.627 -10.229 1.00 35.88 93 ALA A CA 1
ATOM 762 C C . ALA A 1 93 ? 19.235 12.864 -11.041 1.00 35.88 93 ALA A C 1
ATOM 764 O O . ALA A 1 93 ? 18.330 13.488 -11.643 1.00 35.88 93 ALA A O 1
#

Solvent-accessible surface area (backbone atoms only — not comparable to full-atom values): 5429 Å² total; per-residue (Å²): 133,86,82,74,69,77,71,76,74,54,68,64,61,57,48,52,51,32,50,47,48,52,46,44,36,46,82,34,54,89,82,36,72,51,76,40,66,66,48,55,49,31,51,48,63,53,42,78,76,38,98,65,57,62,23,56,52,39,24,50,49,14,51,77,48,84,32,68,69,37,26,45,53,9,47,48,43,43,24,67,73,73,70,44,89,61,69,81,66,84,78,75,126

Radius of gyration: 14.72 Å; Cα contacts (8 Å, |Δi|>4): 84; chains: 1; bounding box: 30×34×50 Å

Mean predicted aligned error: 9.24 Å

pLDDT: mean 75.08, std 14.76, range [35.88, 89.69]

Secondary structure (DSSP, 8-state):
----------HHHHHHHHHHHHHHHHHTTTTS-TTSHHHHHHHHHHHHT-S--HHHHHHHHHHHTT-HHHHHHHHHHHHHHHT----------

Sequence (93 aa):
MWNTTPKPVPRREINEHYMGILRQAVEDCHEFDIRQAHVYQALDCLQEQSTKSWGFTVFRRGLERPDYALLRQGYTLICQHMGYDDALSSGEA